Protein AF-A0A1F7X2J2-F1 (afdb_monomer)

Mean predicted aligned error: 4.94 Å

Structure (mmCIF, N/CA/C/O backbone):
data_AF-A0A1F7X2J2-F1
#
_entry.id   AF-A0A1F7X2J2-F1
#
loop_
_atom_site.group_PDB
_atom_site.id
_atom_site.type_symbol
_atom_site.label_atom_id
_atom_site.label_alt_id
_atom_site.label_comp_id
_atom_site.label_asym_id
_atom_site.label_entity_id
_atom_site.label_seq_id
_atom_site.pdbx_PDB_ins_code
_atom_site.Cartn_x
_atom_site.Cartn_y
_atom_site.Cartn_z
_atom_site.occupancy
_atom_site.B_iso_or_equiv
_atom_site.auth_seq_id
_atom_site.auth_comp_id
_atom_site.auth_asym_id
_atom_site.auth_atom_id
_atom_site.pdbx_PDB_model_num
ATOM 1 N N . MET A 1 1 ? 4.307 6.282 -36.181 1.00 41.00 1 MET A N 1
ATOM 2 C CA . MET A 1 1 ? 4.316 6.594 -34.733 1.00 41.00 1 MET A CA 1
ATOM 3 C C . MET A 1 1 ? 2.936 7.118 -34.362 1.00 41.00 1 MET A C 1
ATOM 5 O O . MET A 1 1 ? 2.545 8.161 -34.867 1.00 41.00 1 MET A O 1
ATOM 9 N N . LYS A 1 2 ? 2.136 6.345 -33.616 1.00 45.47 2 LYS A N 1
ATOM 10 C CA . LYS A 1 2 ? 0.790 6.767 -33.191 1.00 45.47 2 LYS A CA 1
ATOM 11 C C . LYS A 1 2 ? 0.942 7.735 -32.018 1.00 45.47 2 LYS A C 1
ATOM 13 O O . LYS A 1 2 ? 1.646 7.411 -31.069 1.00 45.47 2 LYS A O 1
ATOM 18 N N . GLY A 1 3 ? 0.321 8.910 -32.129 1.00 50.28 3 GLY A N 1
ATOM 19 C CA . GLY A 1 3 ? 0.406 9.980 -31.139 1.00 50.28 3 GLY A CA 1
ATOM 20 C C . GLY A 1 3 ? 0.061 9.495 -29.733 1.00 50.28 3 GLY A C 1
ATOM 21 O O . GLY A 1 3 ? -0.919 8.772 -29.536 1.00 50.28 3 GLY A O 1
ATOM 22 N N . GLU A 1 4 ? 0.886 9.892 -28.767 1.00 50.38 4 GLU A N 1
ATOM 23 C CA . GLU A 1 4 ? 0.631 9.680 -27.348 1.00 50.38 4 GLU A CA 1
ATOM 24 C C . GLU A 1 4 ? -0.706 10.336 -26.987 1.00 50.38 4 GLU A C 1
ATOM 26 O O . GLU A 1 4 ? -0.832 11.560 -26.905 1.00 50.38 4 GLU A O 1
ATOM 31 N N . LYS A 1 5 ? -1.744 9.521 -26.776 1.00 57.19 5 LYS A N 1
ATOM 32 C CA . LYS A 1 5 ? -2.973 10.001 -26.143 1.00 57.19 5 LYS A CA 1
ATOM 33 C C . LYS A 1 5 ? -2.584 10.494 -24.748 1.00 57.19 5 LYS A C 1
ATOM 35 O O . LYS A 1 5 ? -2.154 9.689 -23.923 1.00 57.19 5 LYS A O 1
ATOM 40 N N . LYS A 1 6 ? -2.723 11.800 -24.480 1.00 51.91 6 LYS A N 1
ATOM 41 C CA . LYS A 1 6 ? -2.504 12.375 -23.141 1.00 51.91 6 LYS A CA 1
ATOM 42 C C . LYS A 1 6 ? -3.336 11.587 -22.125 1.00 51.91 6 LYS A C 1
ATOM 44 O O . LYS A 1 6 ? -4.563 11.647 -22.139 1.00 51.91 6 LYS A O 1
ATOM 49 N N . ARG A 1 7 ? -2.659 10.816 -21.270 1.00 57.28 7 ARG A N 1
ATOM 50 C CA . ARG A 1 7 ? -3.280 10.009 -20.214 1.00 57.28 7 ARG A CA 1
ATOM 51 C C . ARG A 1 7 ? -4.030 10.958 -19.273 1.00 57.28 7 ARG A C 1
ATOM 53 O O . ARG A 1 7 ? -3.449 11.942 -18.814 1.00 57.28 7 ARG A O 1
ATOM 60 N N . ALA A 1 8 ? -5.315 10.699 -19.030 1.00 62.25 8 ALA A N 1
ATOM 61 C CA . ALA A 1 8 ? -6.138 11.542 -18.167 1.00 62.25 8 ALA A CA 1
ATOM 62 C C . ALA A 1 8 ? -5.485 11.700 -16.782 1.00 62.25 8 ALA A C 1
ATOM 64 O O . ALA A 1 8 ? -4.958 10.737 -16.218 1.00 62.25 8 ALA A O 1
ATOM 65 N N . LYS A 1 9 ? -5.500 12.923 -16.238 1.00 69.50 9 LYS A N 1
ATOM 66 C CA . LYS A 1 9 ? -4.953 13.204 -14.906 1.00 69.50 9 LYS A CA 1
ATOM 67 C C . LYS A 1 9 ? -5.781 12.426 -13.880 1.00 69.50 9 LYS A C 1
ATOM 69 O O . LYS A 1 9 ? -6.992 12.614 -13.803 1.00 69.50 9 LYS A O 1
ATOM 74 N N . ARG A 1 10 ? -5.136 11.540 -13.112 1.00 80.12 10 ARG A N 1
ATOM 75 C CA . ARG A 1 10 ? -5.794 10.759 -12.054 1.00 80.12 10 ARG A CA 1
ATOM 76 C C . ARG A 1 10 ? -6.500 11.707 -11.073 1.00 80.12 10 ARG A C 1
ATOM 78 O O . ARG A 1 10 ? -5.857 12.614 -10.541 1.00 80.12 10 ARG A O 1
ATOM 85 N N . LYS A 1 11 ? -7.796 11.476 -10.838 1.00 87.31 11 LYS A N 1
ATOM 86 C CA . LYS A 1 11 ? -8.593 12.152 -9.804 1.00 87.31 11 LYS A CA 1
ATOM 87 C C . LYS A 1 11 ? -8.156 11.662 -8.419 1.00 87.31 11 LYS A C 1
ATOM 89 O O . LYS A 1 11 ? -7.878 10.475 -8.263 1.00 87.31 11 LYS A O 1
ATOM 94 N N . MET A 1 12 ? -8.099 12.567 -7.443 1.00 90.62 12 MET A N 1
ATOM 95 C CA . MET A 1 12 ? -7.880 12.181 -6.047 1.00 90.62 12 MET A CA 1
ATOM 96 C C . MET A 1 12 ? -9.015 11.287 -5.547 1.00 90.62 12 MET A C 1
ATOM 98 O O . MET A 1 12 ? -10.168 11.454 -5.959 1.00 90.62 12 MET A O 1
ATOM 102 N N . MET A 1 13 ? -8.681 10.346 -4.673 1.00 93.44 13 MET A N 1
ATOM 103 C CA . MET A 1 13 ? -9.671 9.472 -4.052 1.00 93.44 13 MET A CA 1
ATOM 104 C C . MET A 1 13 ? -10.534 10.227 -3.045 1.00 93.44 13 MET A C 1
ATOM 106 O O . MET A 1 13 ? -10.123 11.248 -2.494 1.00 93.44 13 MET A O 1
ATOM 110 N N . SER A 1 14 ? -11.753 9.731 -2.839 1.00 97.25 14 SER A N 1
ATOM 111 C CA . SER A 1 14 ? -12.679 10.341 -1.893 1.00 97.25 14 SER A CA 1
ATOM 112 C C . SER A 1 14 ? -12.303 10.003 -0.451 1.00 97.25 14 SER A C 1
ATOM 114 O O . SER A 1 14 ? -11.646 8.999 -0.177 1.00 97.25 14 SER A O 1
ATOM 116 N N . ASP A 1 15 ? -12.787 10.804 0.494 1.00 97.62 15 ASP A N 1
ATOM 117 C CA . ASP A 1 15 ? -12.605 10.549 1.925 1.00 97.62 15 ASP A CA 1
ATOM 118 C C . ASP A 1 15 ? -13.177 9.195 2.351 1.00 97.62 15 ASP A C 1
ATOM 120 O O . ASP A 1 15 ? -12.595 8.518 3.196 1.00 97.62 15 ASP A O 1
ATOM 124 N N . SER A 1 16 ? -14.294 8.784 1.742 1.00 98.06 16 SER A N 1
ATOM 125 C CA . SER A 1 16 ? -14.905 7.477 1.984 1.00 98.06 16 SER A CA 1
ATOM 126 C C . SER A 1 16 ? -13.967 6.344 1.567 1.00 98.06 16 SER A C 1
ATOM 128 O O . SER A 1 16 ? -13.784 5.393 2.326 1.00 98.06 16 SER A O 1
ATOM 130 N N . ASP A 1 17 ? -13.332 6.463 0.398 1.00 98.00 17 ASP A N 1
ATOM 131 C CA . ASP A 1 17 ? -12.389 5.455 -0.098 1.00 98.00 17 ASP A CA 1
ATOM 132 C C . ASP A 1 17 ? -11.138 5.388 0.782 1.00 98.00 17 ASP A C 1
ATOM 134 O O . ASP A 1 17 ? -10.702 4.305 1.167 1.00 98.00 17 ASP A O 1
ATOM 138 N N . LEU A 1 18 ? -10.576 6.544 1.152 1.00 98.56 18 LEU A N 1
ATOM 139 C CA . LEU A 1 18 ? -9.395 6.612 2.019 1.00 98.56 18 LEU A CA 1
ATOM 140 C C . LEU A 1 18 ? -9.680 6.031 3.406 1.00 98.56 18 LEU A C 1
ATOM 142 O O . LEU A 1 18 ? -8.863 5.282 3.939 1.00 98.56 18 LEU A O 1
ATOM 146 N N . LYS A 1 19 ? -10.860 6.311 3.968 1.00 98.56 19 LYS A N 1
ATOM 147 C CA . LYS A 1 19 ? -11.305 5.732 5.239 1.00 98.56 19 LYS A CA 1
ATOM 148 C C . LYS A 1 19 ? -11.476 4.216 5.145 1.00 98.56 19 LYS A C 1
ATOM 150 O O . LYS A 1 19 ? -11.124 3.507 6.087 1.00 98.56 19 LYS A O 1
ATOM 155 N N . GLN A 1 20 ? -11.993 3.713 4.024 1.00 98.56 20 GLN A N 1
ATOM 156 C CA . GLN A 1 20 ? -12.131 2.277 3.796 1.00 98.56 20 GLN A CA 1
ATOM 157 C C . GLN A 1 20 ? -10.761 1.592 3.705 1.00 98.56 20 GLN A C 1
ATOM 159 O O . GLN A 1 20 ? -10.547 0.584 4.371 1.00 98.56 20 GLN A O 1
ATOM 164 N N . ILE A 1 21 ? -9.809 2.174 2.972 1.00 98.44 21 ILE A N 1
ATOM 165 C CA . ILE A 1 21 ? -8.437 1.651 2.873 1.00 98.44 21 ILE A CA 1
ATOM 166 C C . ILE A 1 21 ? -7.755 1.635 4.242 1.00 98.44 21 ILE A C 1
ATOM 168 O O . ILE A 1 21 ? -7.136 0.639 4.601 1.00 98.44 21 ILE A O 1
ATOM 172 N N . ALA A 1 22 ? -7.914 2.697 5.034 1.00 98.56 22 ALA A N 1
ATOM 173 C CA . ALA A 1 22 ? -7.386 2.759 6.393 1.00 98.56 22 ALA A CA 1
ATOM 174 C C . ALA A 1 22 ? -7.955 1.651 7.292 1.00 98.56 22 ALA A C 1
ATOM 176 O O . ALA A 1 22 ? -7.214 1.000 8.027 1.00 98.56 22 ALA A O 1
ATOM 177 N N . LYS A 1 23 ? -9.267 1.398 7.201 1.00 98.50 23 LYS A N 1
ATOM 178 C CA . LYS A 1 23 ? -9.929 0.307 7.927 1.00 98.50 23 LYS A CA 1
ATOM 179 C C . LYS A 1 23 ? -9.406 -1.052 7.470 1.00 98.50 23 LYS A C 1
ATOM 181 O O . LYS A 1 23 ? -9.177 -1.929 8.294 1.00 98.50 23 LYS A O 1
ATOM 186 N N . ASP A 1 24 ? -9.218 -1.233 6.169 1.00 98.62 24 ASP A N 1
ATOM 187 C CA . ASP A 1 24 ? -8.722 -2.487 5.607 1.00 98.62 24 ASP A CA 1
ATOM 188 C C . ASP A 1 24 ? -7.251 -2.742 5.969 1.00 98.62 24 ASP A C 1
ATOM 190 O O . ASP A 1 24 ? -6.886 -3.892 6.205 1.00 98.62 24 ASP A O 1
ATOM 194 N N . LEU A 1 25 ? -6.429 -1.695 6.094 1.00 98.38 25 LEU A N 1
ATOM 195 C CA . LEU A 1 25 ? -5.080 -1.790 6.659 1.00 98.38 25 LEU A CA 1
ATOM 196 C C . LEU A 1 25 ? -5.122 -2.212 8.128 1.00 98.38 25 LEU A C 1
ATOM 198 O O . LEU A 1 25 ? -4.473 -3.184 8.500 1.00 98.38 25 LEU A O 1
ATOM 202 N N . PHE A 1 26 ? -5.941 -1.533 8.934 1.00 97.81 26 PHE A N 1
ATOM 203 C CA . PHE A 1 26 ? -6.113 -1.838 10.355 1.00 97.81 26 PHE A CA 1
ATOM 204 C C . PHE A 1 26 ? -6.592 -3.277 10.596 1.00 97.81 26 PHE A C 1
ATOM 206 O O . PHE A 1 26 ? -6.078 -3.976 11.461 1.00 97.81 26 PHE A O 1
ATOM 213 N N . CYS A 1 27 ? -7.530 -3.766 9.782 1.00 97.50 27 CYS A N 1
ATOM 214 C CA . CYS A 1 27 ? -8.039 -5.136 9.862 1.00 97.50 27 CYS A CA 1
ATOM 215 C C . CYS A 1 27 ? -7.154 -6.182 9.152 1.00 97.50 27 CYS A C 1
ATOM 217 O O . CYS A 1 27 ? -7.625 -7.296 8.920 1.00 97.50 27 CYS A O 1
ATOM 219 N N . ASN A 1 28 ? -5.919 -5.841 8.764 1.00 97.12 28 ASN A N 1
ATOM 220 C CA . ASN A 1 28 ? -4.970 -6.727 8.079 1.00 97.12 28 ASN A CA 1
ATOM 221 C C . ASN A 1 28 ? -5.528 -7.391 6.796 1.00 97.12 28 ASN A C 1
ATOM 223 O O . ASN A 1 28 ? -5.282 -8.563 6.520 1.00 97.12 28 ASN A O 1
ATOM 227 N N . LYS A 1 29 ? -6.302 -6.645 5.996 1.00 98.38 29 LYS A N 1
ATOM 228 C CA . LYS A 1 29 ? -6.867 -7.107 4.711 1.00 98.38 29 LYS A CA 1
ATOM 229 C C . LYS A 1 29 ? -6.025 -6.725 3.495 1.00 98.38 29 LYS A C 1
ATOM 231 O O . LYS A 1 29 ? -6.229 -7.286 2.416 1.00 98.38 29 LYS A O 1
ATOM 236 N N . ILE A 1 30 ? -5.089 -5.793 3.658 1.00 98.25 30 ILE A N 1
ATOM 237 C CA . ILE A 1 30 ? -4.169 -5.361 2.603 1.00 98.25 30 ILE A CA 1
ATOM 238 C C . ILE A 1 30 ? -2.719 -5.646 2.988 1.00 98.25 30 ILE A C 1
ATOM 240 O O . ILE A 1 30 ? -2.331 -5.529 4.148 1.00 98.25 30 ILE A O 1
ATOM 244 N N . PHE A 1 31 ? -1.908 -5.966 1.987 1.00 97.69 31 PHE A N 1
ATOM 245 C CA . PHE A 1 31 ? -0.456 -5.952 2.073 1.00 97.69 31 PHE A CA 1
ATOM 246 C C . PHE A 1 31 ? 0.069 -4.654 1.454 1.00 97.69 31 PHE A C 1
ATOM 248 O O . PHE A 1 31 ? -0.425 -4.237 0.407 1.00 97.69 31 PHE A O 1
ATOM 255 N N . CYS A 1 32 ? 1.070 -4.017 2.065 1.00 97.25 32 CYS A N 1
ATOM 256 C CA . CYS A 1 32 ? 1.630 -2.764 1.563 1.00 97.25 32 CYS A CA 1
ATOM 257 C C . CYS A 1 32 ? 3.157 -2.720 1.643 1.00 97.25 32 CYS A C 1
ATOM 259 O O . CYS A 1 32 ? 3.786 -3.530 2.325 1.00 97.25 32 CYS A O 1
ATOM 261 N N . ASP A 1 33 ? 3.747 -1.737 0.965 1.00 95.75 33 ASP A N 1
ATOM 262 C CA . ASP A 1 33 ? 5.192 -1.509 0.949 1.00 95.75 33 ASP A CA 1
ATOM 263 C C . ASP A 1 33 ? 5.790 -1.281 2.351 1.00 95.75 33 ASP A C 1
ATOM 265 O O . ASP A 1 33 ? 6.941 -1.635 2.591 1.00 95.75 33 ASP A O 1
ATOM 269 N N . ARG A 1 34 ? 4.994 -0.789 3.311 1.00 95.56 34 ARG A N 1
ATOM 270 C CA . ARG A 1 34 ? 5.417 -0.583 4.708 1.00 95.56 34 ARG A CA 1
ATOM 271 C C . ARG A 1 34 ? 5.570 -1.882 5.509 1.00 95.56 34 ARG A C 1
ATOM 273 O O . ARG A 1 34 ? 6.146 -1.856 6.589 1.00 95.56 34 ARG A O 1
ATOM 280 N N . HIS A 1 35 ? 5.094 -3.019 4.994 1.00 94.94 35 HIS A N 1
ATOM 281 C CA . HIS A 1 35 ? 5.313 -4.341 5.602 1.00 94.94 35 HIS A CA 1
ATOM 282 C C . HIS A 1 35 ? 6.671 -4.963 5.229 1.00 94.94 35 HIS A C 1
ATOM 284 O O . HIS A 1 35 ? 6.996 -6.065 5.686 1.00 94.94 35 HIS A O 1
ATOM 290 N N . LEU A 1 36 ? 7.444 -4.299 4.366 1.00 92.31 36 LEU A N 1
ATOM 291 C CA . LEU A 1 36 ? 8.749 -4.758 3.908 1.00 92.31 36 LEU A CA 1
ATOM 292 C C . LEU A 1 36 ? 9.854 -4.133 4.761 1.00 92.31 36 LEU A C 1
ATOM 294 O O . LEU A 1 36 ? 9.906 -2.919 4.934 1.00 92.31 36 LEU A O 1
ATOM 298 N N . SER A 1 37 ? 10.775 -4.960 5.258 1.00 90.44 37 SER A N 1
ATOM 299 C CA . SER A 1 37 ? 11.940 -4.481 6.015 1.00 90.44 37 SER A CA 1
ATOM 300 C C . SER A 1 37 ? 12.961 -3.773 5.120 1.00 90.44 37 SER A C 1
ATOM 302 O O . SER A 1 37 ? 13.641 -2.853 5.562 1.00 90.44 37 SER A O 1
ATOM 304 N N . ASN A 1 38 ? 13.064 -4.195 3.857 1.00 90.38 38 ASN A N 1
ATOM 305 C CA . ASN A 1 38 ? 13.928 -3.591 2.853 1.00 90.38 38 ASN A CA 1
ATOM 306 C C . ASN A 1 38 ? 13.076 -3.094 1.672 1.00 90.38 38 ASN A C 1
ATOM 308 O O . ASN A 1 38 ? 12.428 -3.910 1.012 1.00 90.38 38 ASN A O 1
ATOM 312 N N . PRO A 1 39 ? 13.105 -1.790 1.338 1.00 86.56 39 PRO A N 1
ATOM 313 C CA . PRO A 1 39 ? 12.349 -1.244 0.210 1.00 86.56 39 PRO A CA 1
ATOM 314 C C . PRO A 1 39 ? 12.650 -1.917 -1.136 1.00 86.56 39 PRO A C 1
ATOM 316 O O . PRO A 1 39 ? 11.789 -1.954 -2.012 1.00 86.56 39 PRO A O 1
ATOM 319 N N . LYS A 1 40 ? 13.856 -2.478 -1.313 1.00 85.75 40 LYS A N 1
ATOM 320 C CA . LYS A 1 40 ? 14.240 -3.184 -2.547 1.00 85.75 40 LYS A CA 1
ATOM 321 C C . LYS A 1 40 ? 13.450 -4.475 -2.772 1.00 85.75 40 LYS A C 1
ATOM 323 O O . LYS A 1 40 ? 13.344 -4.915 -3.912 1.00 85.75 40 LYS A O 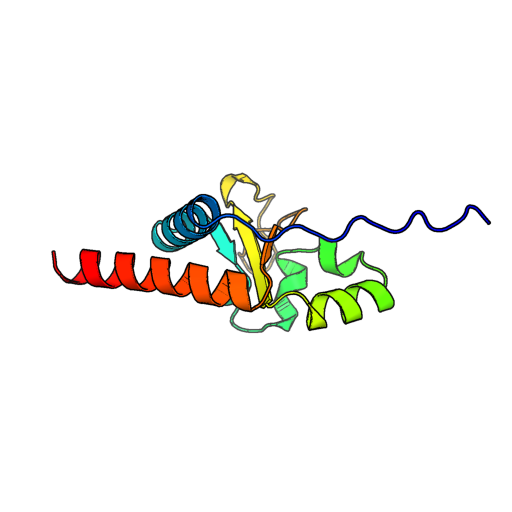1
ATOM 328 N N . ASP A 1 41 ? 12.855 -5.037 -1.723 1.00 91.12 41 ASP A N 1
ATOM 329 C CA . ASP A 1 41 ? 12.084 -6.280 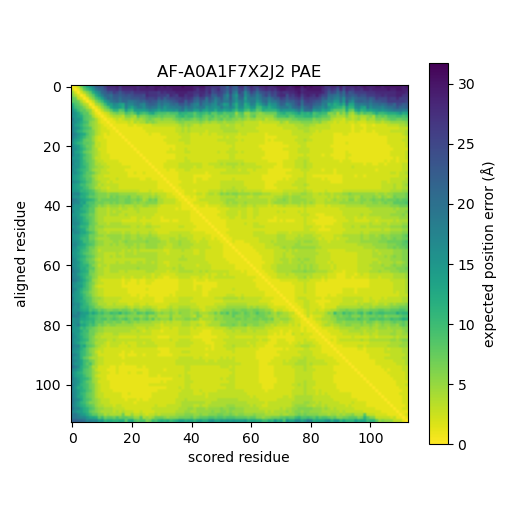-1.801 1.00 91.12 41 ASP A CA 1
ATOM 330 C C . ASP A 1 41 ? 10.687 -6.062 -2.401 1.00 91.12 41 ASP A C 1
ATOM 332 O O . ASP A 1 41 ? 9.948 -7.022 -2.631 1.00 91.12 41 ASP A O 1
ATOM 336 N N . ILE A 1 42 ? 10.309 -4.811 -2.692 1.00 93.19 42 ILE A N 1
ATOM 337 C CA . ILE A 1 42 ? 8.984 -4.488 -3.224 1.00 93.19 42 ILE A CA 1
ATOM 338 C C . ILE A 1 42 ? 8.694 -5.199 -4.543 1.00 93.19 42 ILE A C 1
ATOM 340 O O . ILE A 1 42 ? 7.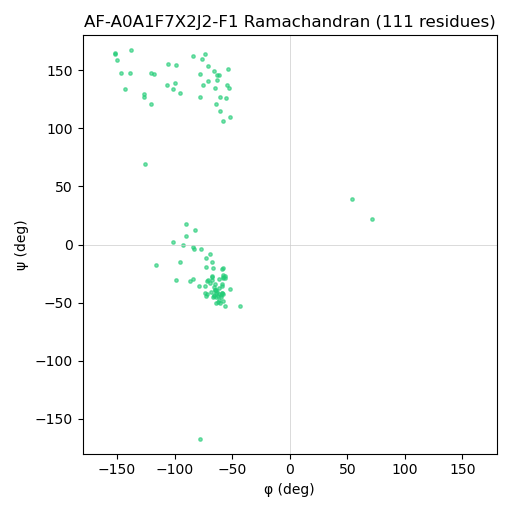567 -5.625 -4.761 1.00 93.19 42 ILE A O 1
ATOM 344 N N . THR A 1 43 ? 9.698 -5.415 -5.390 1.00 93.88 43 THR A N 1
ATOM 345 C CA . THR A 1 43 ? 9.539 -6.134 -6.663 1.00 93.88 43 THR A CA 1
ATOM 346 C C . THR A 1 43 ? 9.340 -7.637 -6.478 1.00 93.88 43 THR A C 1
ATOM 348 O O . THR A 1 43 ? 8.798 -8.279 -7.372 1.00 93.88 43 THR A O 1
ATOM 351 N N . LEU A 1 44 ? 9.710 -8.204 -5.323 1.00 93.19 44 LEU A N 1
ATOM 352 C CA . LEU A 1 44 ? 9.419 -9.602 -4.995 1.00 93.19 44 LEU A CA 1
ATOM 353 C C . LEU A 1 44 ? 7.935 -9.795 -4.666 1.00 93.19 44 LEU A C 1
ATOM 355 O O . LEU A 1 44 ? 7.360 -10.818 -5.023 1.00 93.19 44 LEU A O 1
ATOM 359 N N . SER A 1 45 ? 7.314 -8.807 -4.009 1.00 95.31 45 SER A N 1
ATOM 360 C CA . SER A 1 45 ? 5.874 -8.828 -3.702 1.00 95.31 45 SER A CA 1
ATOM 361 C C . SER A 1 45 ? 5.024 -8.267 -4.846 1.00 95.31 45 SER A C 1
ATOM 363 O O . SER A 1 45 ? 3.914 -8.726 -5.073 1.00 95.31 45 SER A O 1
ATOM 365 N N . PHE A 1 46 ? 5.548 -7.305 -5.606 1.00 96.19 46 PHE A N 1
ATOM 366 C CA . PHE A 1 46 ? 4.878 -6.636 -6.722 1.00 96.19 46 PHE A CA 1
ATOM 367 C C . PHE A 1 46 ? 5.734 -6.727 -8.000 1.00 96.19 46 PHE A C 1
ATOM 369 O O . PHE A 1 46 ? 6.254 -5.709 -8.473 1.00 96.19 46 PHE A O 1
ATOM 376 N N . PRO A 1 47 ? 5.889 -7.923 -8.603 1.00 94.69 47 PRO A N 1
ATOM 377 C CA . PRO A 1 47 ? 6.706 -8.122 -9.806 1.00 94.69 47 PRO A CA 1
ATOM 378 C C . PRO A 1 47 ? 6.282 -7.259 -10.999 1.00 94.69 47 PRO A C 1
ATOM 380 O O . PRO A 1 47 ? 7.097 -6.982 -11.874 1.00 94.69 47 PRO A O 1
ATOM 383 N N . VAL A 1 48 ? 5.045 -6.753 -11.024 1.00 93.56 48 VAL A N 1
ATOM 384 C CA . VAL A 1 48 ? 4.592 -5.789 -12.042 1.00 93.56 48 VAL A CA 1
ATOM 385 C C . VAL A 1 48 ? 5.447 -4.527 -12.122 1.00 93.56 48 VAL A C 1
ATOM 387 O O . VAL A 1 48 ? 5.573 -3.956 -13.202 1.00 93.56 48 VAL A O 1
ATOM 390 N N . LEU A 1 49 ? 6.073 -4.111 -11.016 1.00 94.25 49 LEU A N 1
ATOM 391 C CA . LEU A 1 49 ? 6.956 -2.944 -10.990 1.00 94.25 49 LEU A CA 1
ATOM 392 C C . LEU A 1 49 ? 8.270 -3.207 -11.739 1.00 94.25 49 LEU A C 1
ATOM 394 O O . LEU A 1 49 ? 8.822 -2.291 -12.344 1.00 94.25 49 LEU A O 1
ATOM 398 N N . LEU A 1 50 ? 8.742 -4.459 -11.760 1.00 92.94 50 LEU A N 1
ATOM 399 C CA . LEU A 1 50 ? 9.934 -4.860 -12.514 1.00 92.94 50 LEU A CA 1
ATOM 400 C C . LEU A 1 50 ? 9.710 -4.771 -14.031 1.00 92.94 50 LEU A C 1
ATOM 402 O O . LEU A 1 50 ? 10.656 -4.566 -14.786 1.00 92.94 50 LEU A O 1
ATOM 406 N N . LEU A 1 51 ? 8.459 -4.916 -14.474 1.00 93.00 51 LEU A N 1
ATOM 407 C CA . LEU A 1 51 ? 8.077 -4.893 -15.886 1.00 93.00 51 LEU A CA 1
ATOM 408 C C . LEU A 1 51 ? 7.861 -3.471 -16.434 1.00 93.00 51 LEU A C 1
ATOM 410 O O . LEU A 1 51 ? 7.561 -3.310 -17.616 1.00 93.00 51 LEU A O 1
ATOM 414 N N . MET A 1 52 ? 7.986 -2.434 -15.599 1.00 92.62 52 MET A N 1
ATOM 415 C CA . MET A 1 52 ? 7.816 -1.043 -16.020 1.00 92.62 52 MET A CA 1
ATOM 416 C C . MET A 1 52 ? 9.049 -0.507 -16.760 1.00 92.62 52 MET A C 1
ATOM 418 O O . MET A 1 52 ? 10.190 -0.815 -16.418 1.00 92.62 52 MET A O 1
ATOM 422 N N . GLU A 1 53 ? 8.837 0.382 -17.738 1.00 94.75 53 GLU A N 1
ATOM 423 C CA . GLU A 1 53 ? 9.944 1.145 -18.317 1.00 94.75 53 GLU A CA 1
ATOM 424 C C . GLU A 1 53 ? 10.594 2.043 -17.254 1.00 94.75 53 GLU A C 1
ATOM 426 O O . GLU A 1 53 ? 9.910 2.690 -16.458 1.00 94.75 53 GLU A O 1
ATOM 431 N N . LYS A 1 54 ? 11.928 2.166 -17.293 1.00 92.31 54 LYS A N 1
ATOM 432 C CA . LYS A 1 54 ? 12.704 2.955 -16.315 1.00 92.31 54 LYS A CA 1
ATOM 433 C C . LYS A 1 54 ? 12.193 4.392 -16.151 1.00 92.31 54 LYS A C 1
ATOM 435 O O . LYS A 1 54 ? 12.173 4.911 -15.039 1.00 92.31 54 LYS A O 1
ATOM 440 N N . LYS A 1 55 ? 11.763 5.032 -17.247 1.00 94.25 55 LYS A N 1
ATOM 441 C CA . LYS A 1 55 ? 11.221 6.403 -17.231 1.00 94.25 55 LYS A CA 1
ATOM 442 C C . LYS A 1 55 ? 9.910 6.500 -16.440 1.00 94.25 55 LYS A C 1
ATOM 444 O O . LYS A 1 55 ? 9.698 7.472 -15.717 1.00 94.25 55 LYS A O 1
ATOM 449 N N . ASP A 1 56 ? 9.048 5.493 -16.562 1.00 91.56 56 ASP A N 1
ATOM 450 C CA . ASP A 1 56 ? 7.738 5.460 -15.918 1.00 91.56 56 ASP A CA 1
ATOM 451 C C . ASP A 1 56 ? 7.869 5.066 -14.450 1.00 91.56 56 ASP A C 1
ATOM 453 O O . ASP A 1 56 ? 7.175 5.633 -13.608 1.00 91.56 56 ASP A O 1
ATOM 457 N N . LEU A 1 57 ? 8.810 4.171 -14.132 1.00 90.88 57 LEU A N 1
ATOM 458 C CA . LEU A 1 57 ? 9.170 3.840 -12.756 1.00 90.88 57 LEU A CA 1
ATOM 459 C C . LEU A 1 57 ? 9.698 5.076 -12.012 1.00 90.88 57 LEU A C 1
ATOM 461 O O . LEU A 1 57 ? 9.151 5.444 -10.978 1.00 90.88 57 LEU A O 1
ATOM 465 N N . ALA A 1 58 ? 10.663 5.799 -12.592 1.00 91.44 58 ALA A N 1
ATOM 466 C CA . ALA A 1 58 ? 11.206 7.022 -11.992 1.00 91.44 58 ALA A CA 1
ATOM 467 C C . ALA A 1 58 ? 10.147 8.127 -11.813 1.00 91.44 58 ALA A C 1
ATOM 469 O O . ALA A 1 58 ? 10.244 8.966 -10.916 1.00 91.44 58 ALA A O 1
ATOM 470 N N . LYS A 1 59 ? 9.124 8.162 -12.676 1.00 91.69 59 LYS A N 1
ATOM 471 C CA . LYS A 1 59 ? 7.973 9.055 -12.507 1.00 91.69 59 LYS A CA 1
ATOM 472 C C . LYS A 1 59 ? 7.063 8.586 -11.372 1.00 91.69 59 LYS A C 1
ATOM 474 O O . LYS A 1 59 ? 6.622 9.407 -10.571 1.00 91.69 59 LYS A O 1
ATOM 479 N N . MET A 1 60 ? 6.786 7.286 -11.303 1.00 91.12 60 MET A N 1
ATOM 480 C CA . MET A 1 60 ? 5.972 6.685 -10.251 1.00 91.12 60 MET A CA 1
ATOM 481 C C . MET A 1 60 ? 6.581 6.928 -8.869 1.00 91.12 60 MET A C 1
ATOM 483 O O . MET A 1 60 ? 5.863 7.380 -7.986 1.00 91.12 60 MET A O 1
ATOM 487 N N . GLU A 1 61 ? 7.890 6.735 -8.708 1.00 90.75 61 GLU A N 1
ATOM 488 C CA . GLU A 1 61 ? 8.620 6.975 -7.452 1.00 90.75 61 GLU A CA 1
ATOM 489 C C . GLU A 1 61 ? 8.498 8.421 -6.943 1.00 90.75 61 GLU A C 1
ATOM 491 O O . GLU A 1 61 ? 8.555 8.661 -5.741 1.00 90.75 61 GLU A O 1
ATOM 496 N N . LYS A 1 62 ? 8.295 9.394 -7.841 1.00 91.62 62 LYS A N 1
ATOM 497 C CA . LYS A 1 62 ? 8.103 10.808 -7.475 1.00 91.62 62 LYS A CA 1
ATOM 498 C C . LYS A 1 62 ? 6.663 11.152 -7.102 1.00 91.62 62 LYS A C 1
ATOM 500 O O . LYS A 1 62 ? 6.437 12.096 -6.352 1.00 91.62 62 LYS A O 1
ATOM 505 N N . GLU A 1 63 ? 5.683 10.454 -7.674 1.00 91.31 63 GLU A N 1
ATOM 506 C CA . GLU A 1 63 ? 4.262 10.778 -7.497 1.00 91.31 63 GLU A CA 1
ATOM 507 C C . GLU A 1 63 ? 3.568 9.910 -6.441 1.00 91.31 63 GLU A C 1
ATOM 509 O O . GLU A 1 63 ? 2.597 10.355 -5.825 1.00 91.31 63 GLU A O 1
ATOM 514 N N . ILE A 1 64 ? 4.016 8.668 -6.267 1.00 94.81 64 ILE A N 1
ATOM 515 C CA . ILE A 1 64 ? 3.377 7.657 -5.428 1.00 94.81 64 ILE A CA 1
ATOM 516 C C . ILE A 1 64 ? 4.110 7.546 -4.098 1.00 94.81 64 ILE A C 1
ATOM 518 O O . ILE A 1 64 ? 5.330 7.468 -4.046 1.00 94.81 64 ILE A O 1
ATOM 522 N N . ASN A 1 65 ? 3.342 7.516 -3.014 1.00 95.88 65 ASN A N 1
ATOM 523 C CA . ASN A 1 65 ? 3.864 7.447 -1.655 1.00 95.88 65 ASN A CA 1
ATOM 524 C C . ASN A 1 65 ? 3.481 6.150 -0.924 1.00 95.88 65 ASN A C 1
ATOM 526 O O . ASN A 1 65 ? 4.122 5.809 0.067 1.00 95.88 65 ASN A O 1
ATOM 530 N N . PHE A 1 66 ? 2.466 5.432 -1.409 1.00 97.50 66 PHE A N 1
ATOM 531 C CA . PHE A 1 66 ? 1.992 4.180 -0.820 1.00 97.50 66 PHE A CA 1
ATOM 532 C C . PHE A 1 66 ? 1.577 3.208 -1.920 1.00 97.50 66 PHE A C 1
ATOM 534 O O . PHE A 1 66 ? 0.873 3.603 -2.856 1.00 97.50 66 PHE A O 1
ATOM 541 N N . ILE A 1 67 ? 2.007 1.956 -1.808 1.00 97.69 67 ILE A N 1
ATOM 542 C CA . ILE A 1 67 ? 1.744 0.862 -2.742 1.00 97.69 67 ILE A CA 1
ATOM 543 C C . ILE A 1 67 ? 1.161 -0.294 -1.939 1.00 97.69 67 ILE A C 1
ATOM 545 O O . ILE A 1 67 ? 1.733 -0.723 -0.938 1.00 97.69 67 ILE A O 1
ATOM 549 N N . TYR A 1 68 ? 0.015 -0.803 -2.373 1.00 98.19 68 TYR A N 1
ATOM 550 C CA . TYR A 1 68 ? -0.676 -1.870 -1.662 1.00 98.19 68 TYR A CA 1
ATOM 551 C C . TYR A 1 68 ? -1.507 -2.743 -2.597 1.00 98.19 68 TYR A C 1
ATOM 553 O O . TYR A 1 68 ? -1.821 -2.351 -3.721 1.00 98.19 68 TYR A O 1
ATOM 561 N N . GLU A 1 69 ? -1.902 -3.914 -2.114 1.00 98.44 69 GLU A N 1
ATOM 562 C CA . GLU A 1 69 ? -2.941 -4.741 -2.724 1.00 98.44 69 GLU A CA 1
ATOM 563 C C . GLU A 1 69 ? -3.659 -5.564 -1.646 1.00 98.44 69 GLU A C 1
ATOM 565 O O . GLU A 1 69 ? -3.146 -5.757 -0.543 1.00 98.44 69 GLU A O 1
ATOM 570 N N . TYR A 1 70 ? -4.875 -6.013 -1.942 1.00 98.12 70 TYR A N 1
ATOM 571 C CA . TYR A 1 70 ? -5.649 -6.858 -1.035 1.00 98.12 70 TYR A CA 1
ATOM 572 C C . TYR A 1 70 ? -5.121 -8.295 -1.014 1.00 98.12 70 TYR A C 1
ATOM 574 O O . TYR A 1 70 ? -4.847 -8.868 -2.067 1.00 98.12 70 TYR A O 1
ATOM 582 N N . TYR A 1 71 ? -5.023 -8.906 0.175 1.00 97.31 71 TYR A N 1
ATOM 583 C CA . TYR A 1 71 ? -4.517 -10.281 0.326 1.00 97.31 71 TYR A CA 1
ATOM 584 C C . TYR A 1 71 ? -5.320 -11.313 -0.479 1.00 97.31 71 TYR A C 1
ATOM 586 O O . TYR A 1 71 ? -4.756 -12.305 -0.926 1.00 97.31 71 TYR A O 1
ATOM 594 N N . ASP A 1 72 ? -6.611 -11.070 -0.724 1.00 97.00 72 ASP A N 1
ATOM 595 C CA . ASP A 1 72 ? -7.462 -11.937 -1.550 1.00 97.00 72 ASP A CA 1
ATOM 596 C C . ASP A 1 72 ? -7.092 -11.922 -3.048 1.00 97.00 72 ASP A C 1
ATOM 598 O O . ASP A 1 72 ? -7.632 -12.707 -3.826 1.00 97.00 72 ASP A O 1
ATOM 602 N N . LYS A 1 73 ? -6.188 -11.026 -3.464 1.00 97.62 73 LYS A N 1
ATOM 603 C CA . LYS A 1 73 ? -5.604 -10.968 -4.812 1.00 97.62 73 LYS A CA 1
ATOM 604 C C . LYS A 1 73 ? -4.203 -11.567 -4.880 1.00 97.62 73 LYS A C 1
ATOM 606 O O . LYS A 1 73 ? -3.586 -11.516 -5.945 1.00 97.62 73 LYS A O 1
ATOM 611 N N . ALA A 1 74 ? -3.684 -12.096 -3.772 1.00 96.88 74 ALA A N 1
ATOM 612 C CA . ALA A 1 74 ? -2.368 -12.711 -3.755 1.00 96.88 74 ALA A CA 1
ATOM 613 C C . ALA A 1 74 ? -2.349 -13.969 -4.636 1.00 96.88 74 ALA A C 1
ATOM 615 O O . ALA A 1 74 ? -3.247 -14.809 -4.582 1.00 96.88 74 ALA A O 1
ATOM 616 N N . GLY A 1 75 ? -1.299 -14.096 -5.441 1.00 93.25 75 GLY A N 1
ATOM 617 C CA . GLY A 1 75 ? -0.915 -15.356 -6.059 1.00 93.25 75 GLY A CA 1
ATOM 618 C C . GLY A 1 75 ? -0.186 -16.271 -5.066 1.00 93.25 75 GLY A C 1
ATOM 619 O O . GLY A 1 75 ? -0.163 -16.007 -3.861 1.00 93.25 75 GLY A O 1
ATOM 620 N N . PRO A 1 76 ? 0.450 -17.345 -5.564 1.00 91.69 76 PRO A N 1
ATOM 621 C CA . PRO A 1 76 ? 1.326 -18.184 -4.754 1.00 91.69 76 PRO A CA 1
ATOM 622 C C . PRO A 1 76 ? 2.422 -17.375 -4.046 1.00 91.69 76 PRO A C 1
ATOM 624 O O . PRO A 1 76 ? 2.864 -16.335 -4.535 1.00 91.69 76 PRO A O 1
ATOM 627 N N . MET A 1 77 ? 2.867 -17.867 -2.891 1.00 90.25 77 MET A N 1
ATOM 628 C CA . MET A 1 77 ? 3.879 -17.203 -2.065 1.00 90.25 77 MET A CA 1
ATOM 629 C C . MET A 1 77 ? 5.228 -17.085 -2.788 1.00 90.25 77 MET A C 1
ATOM 631 O O . MET A 1 77 ? 5.639 -17.989 -3.517 1.00 90.25 77 MET A O 1
ATOM 635 N N . ALA A 1 78 ? 5.945 -15.989 -2.534 1.00 87.50 78 ALA A N 1
ATOM 636 C CA . ALA A 1 78 ? 7.328 -15.808 -2.956 1.00 87.50 78 ALA A CA 1
ATOM 637 C C . ALA A 1 78 ? 8.295 -16.658 -2.121 1.00 87.50 78 ALA A C 1
ATOM 639 O O . ALA A 1 78 ? 7.984 -17.095 -1.012 1.00 87.50 78 ALA A O 1
ATOM 640 N N . VAL A 1 79 ? 9.520 -16.828 -2.629 1.00 86.31 79 VAL A N 1
ATOM 641 C CA . VAL A 1 79 ? 10.598 -17.589 -1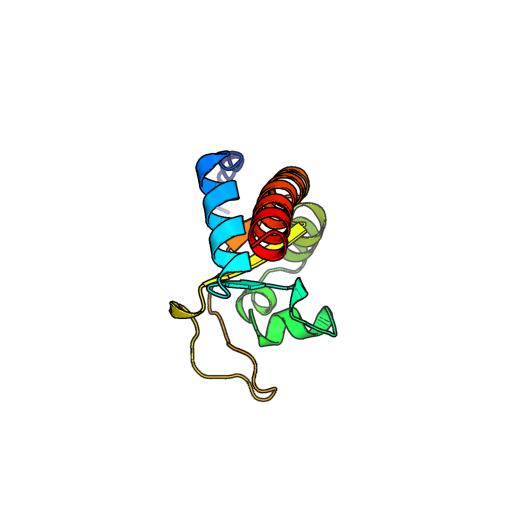.965 1.00 86.31 79 VAL A CA 1
ATOM 642 C C . VAL A 1 79 ? 10.977 -17.047 -0.581 1.00 86.31 79 VAL A C 1
ATOM 644 O O . VAL A 1 79 ? 11.522 -17.777 0.237 1.00 86.31 79 VAL A O 1
ATOM 647 N N . ASN A 1 80 ? 10.670 -15.778 -0.300 1.00 86.62 80 ASN A N 1
ATOM 648 C CA . ASN A 1 80 ? 10.883 -15.131 0.997 1.00 86.62 80 ASN A CA 1
ATOM 649 C C . ASN A 1 80 ? 9.677 -15.263 1.953 1.00 86.62 80 ASN A C 1
ATOM 651 O O . ASN A 1 80 ? 9.651 -14.611 2.996 1.00 86.62 80 ASN A O 1
ATOM 655 N N . GLY A 1 81 ? 8.656 -16.047 1.593 1.00 89.62 81 GLY A N 1
ATOM 656 C CA . GLY A 1 81 ? 7.457 -16.238 2.407 1.00 89.62 81 GLY A CA 1
ATOM 657 C C . GLY A 1 81 ? 6.531 -15.019 2.460 1.00 89.62 81 GLY A C 1
ATOM 658 O O . GLY A 1 81 ? 5.744 -14.898 3.397 1.00 89.62 81 GLY A O 1
ATOM 659 N N . LYS A 1 82 ? 6.607 -14.105 1.487 1.00 91.88 82 LYS A N 1
ATOM 660 C CA . LYS A 1 82 ? 5.679 -12.971 1.336 1.00 91.88 82 LYS A CA 1
ATOM 661 C C . LYS A 1 82 ? 4.699 -13.213 0.173 1.00 91.88 82 LYS 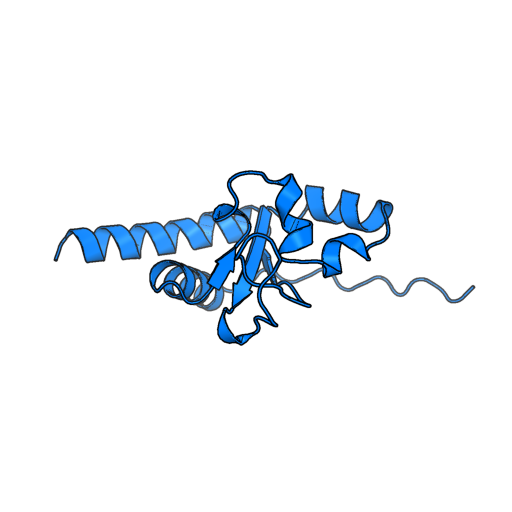A C 1
ATOM 663 O O . LYS A 1 82 ? 5.016 -13.990 -0.729 1.00 91.88 82 LYS A O 1
ATOM 668 N N . PRO A 1 83 ? 3.510 -12.584 0.177 1.00 95.62 83 PRO A N 1
ATOM 669 C CA . PRO A 1 83 ? 2.558 -12.696 -0.930 1.00 95.62 83 PRO A CA 1
ATOM 670 C C . PRO A 1 83 ? 3.093 -12.062 -2.224 1.00 95.62 83 PRO A C 1
ATOM 672 O O . PRO A 1 83 ? 3.827 -11.076 -2.179 1.00 95.62 83 PRO A O 1
ATOM 675 N N . ILE A 1 84 ? 2.681 -12.611 -3.372 1.00 96.19 84 ILE A N 1
ATOM 676 C CA . ILE A 1 84 ? 2.950 -12.058 -4.709 1.00 96.19 84 ILE A CA 1
ATOM 677 C C . ILE A 1 84 ? 1.672 -11.448 -5.280 1.00 96.19 84 ILE A C 1
ATOM 679 O O . ILE A 1 84 ? 0.618 -12.077 -5.243 1.00 96.19 84 ILE A O 1
ATOM 683 N N . PHE A 1 85 ? 1.775 -10.274 -5.899 1.00 97.62 85 PHE A N 1
ATOM 684 C CA . PHE A 1 85 ? 0.676 -9.592 -6.573 1.00 97.62 85 PHE A CA 1
ATOM 685 C C . PHE A 1 85 ? 1.040 -9.230 -8.017 1.00 97.62 85 PHE A C 1
ATOM 687 O O . PHE A 1 85 ? 2.051 -8.581 -8.292 1.00 97.62 85 PHE A O 1
ATOM 694 N N . PHE A 1 86 ? 0.165 -9.598 -8.956 1.00 95.25 86 PHE A N 1
ATOM 695 C CA . PHE A 1 86 ? 0.263 -9.209 -10.372 1.00 95.25 86 PHE A CA 1
ATOM 696 C C . PHE A 1 86 ? -0.481 -7.898 -10.684 1.00 95.25 86 PHE A C 1
ATOM 698 O O . PHE A 1 86 ? -0.772 -7.584 -11.837 1.00 95.25 86 PHE A O 1
ATOM 705 N N . SER A 1 87 ? -0.782 -7.120 -9.648 1.00 95.38 87 SER A N 1
ATOM 706 C CA . SER A 1 87 ? -1.296 -5.757 -9.709 1.00 95.38 87 SER A CA 1
ATOM 707 C C . SER A 1 87 ? -0.859 -5.001 -8.459 1.00 95.38 87 SER A C 1
ATOM 709 O O . SER A 1 87 ? -0.409 -5.594 -7.480 1.00 95.38 87 SER A O 1
ATOM 711 N N . CYS A 1 88 ? -0.979 -3.679 -8.495 1.00 95.88 88 CYS A N 1
ATOM 712 C CA . CYS A 1 88 ? -0.865 -2.866 -7.298 1.00 95.88 88 CYS A CA 1
ATOM 713 C C . CYS A 1 88 ? -1.791 -1.657 -7.386 1.00 95.88 88 CYS A C 1
ATOM 715 O O . CYS A 1 88 ? -1.989 -1.065 -8.454 1.00 95.88 88 CYS A O 1
ATOM 717 N N . ARG A 1 89 ? -2.294 -1.241 -6.232 1.00 96.88 89 ARG A N 1
ATOM 718 C CA . ARG A 1 89 ? -2.969 0.034 -6.015 1.00 96.88 89 ARG A CA 1
ATOM 719 C C . ARG A 1 89 ? -1.986 1.024 -5.408 1.00 96.88 89 ARG A C 1
ATOM 721 O O . ARG A 1 89 ? -1.007 0.640 -4.772 1.00 96.88 89 ARG A O 1
ATOM 728 N N . THR A 1 90 ? -2.234 2.312 -5.626 1.00 96.50 90 THR A N 1
ATOM 729 C CA . THR A 1 90 ? -1.292 3.366 -5.234 1.00 96.50 90 THR A CA 1
ATOM 730 C C . THR A 1 90 ? -1.989 4.580 -4.640 1.00 96.50 90 THR A C 1
ATOM 732 O O . THR A 1 90 ? -3.077 4.947 -5.088 1.00 96.50 90 THR A O 1
ATOM 735 N N . LEU A 1 91 ? -1.343 5.254 -3.690 1.00 97.12 91 LEU A N 1
ATOM 736 C CA . LEU A 1 91 ? -1.749 6.565 -3.170 1.00 97.12 91 LEU A CA 1
ATOM 737 C C . LEU A 1 91 ? -0.648 7.595 -3.397 1.00 97.12 91 LEU A C 1
ATOM 739 O O . LEU A 1 91 ? 0.541 7.270 -3.346 1.00 97.12 91 LEU A O 1
ATOM 743 N N . ARG A 1 92 ? -1.043 8.847 -3.621 1.00 95.75 92 ARG A N 1
ATOM 744 C CA . ARG A 1 92 ? -0.133 9.998 -3.570 1.00 95.75 92 ARG A CA 1
ATOM 745 C C . ARG A 1 92 ? 0.035 10.483 -2.133 1.00 95.75 92 ARG A C 1
ATOM 747 O O . ARG A 1 92 ? -0.826 10.232 -1.301 1.00 95.75 92 ARG A O 1
ATOM 754 N N . ALA A 1 93 ? 1.085 11.259 -1.867 1.00 95.19 93 ALA A N 1
ATOM 755 C CA . ALA A 1 93 ? 1.380 11.796 -0.533 1.00 95.19 93 ALA A CA 1
ATOM 756 C C . ALA A 1 93 ? 0.160 12.361 0.242 1.00 95.19 93 ALA A C 1
ATOM 758 O O . ALA A 1 93 ? -0.085 11.866 1.340 1.00 95.19 93 ALA A O 1
ATOM 759 N N . PRO A 1 94 ? -0.668 13.281 -0.306 1.00 95.81 94 PRO A N 1
ATOM 760 C CA . PRO A 1 94 ? -1.810 13.819 0.446 1.00 95.81 94 PRO A CA 1
ATOM 761 C C . PRO A 1 94 ? -2.916 12.784 0.711 1.00 95.81 94 PRO A C 1
ATOM 763 O O . PRO A 1 94 ? -3.656 12.889 1.683 1.00 95.81 94 PRO A O 1
ATOM 766 N N . GLU A 1 95 ? -3.051 11.778 -0.157 1.00 97.75 95 GLU A N 1
ATOM 767 C CA . GLU A 1 95 ? -3.994 10.673 0.043 1.00 97.75 95 GLU A CA 1
ATOM 768 C C . GLU A 1 95 ? -3.483 9.727 1.135 1.00 97.75 95 GLU A C 1
ATOM 770 O O . GLU A 1 95 ? -4.259 9.295 1.983 1.00 97.75 95 GLU A O 1
ATOM 775 N N . THR A 1 96 ? -2.179 9.433 1.132 1.00 98.06 96 THR A N 1
ATOM 776 C CA . THR A 1 96 ? -1.529 8.599 2.146 1.00 98.06 96 THR A CA 1
ATOM 777 C C . THR A 1 96 ? -1.643 9.221 3.531 1.00 98.06 96 THR A C 1
ATOM 779 O O . THR A 1 96 ? -2.048 8.531 4.459 1.00 98.06 96 THR A O 1
ATOM 782 N N . GLU A 1 97 ? -1.333 10.512 3.666 1.00 98.06 97 GLU A N 1
ATOM 783 C CA . GLU A 1 97 ? -1.426 11.248 4.933 1.00 98.06 97 GLU A CA 1
ATOM 784 C C . GLU A 1 97 ? -2.841 11.156 5.513 1.00 98.06 97 GLU A C 1
ATOM 786 O O . GLU A 1 97 ? -3.043 10.645 6.613 1.00 98.06 97 GLU A O 1
ATOM 791 N N . LYS A 1 98 ? -3.846 11.507 4.706 1.00 98.31 98 LYS A N 1
ATOM 792 C CA . LYS A 1 98 ? -5.247 11.465 5.128 1.00 98.31 98 LYS A CA 1
ATOM 793 C C . LYS A 1 98 ? -5.749 10.048 5.434 1.00 98.31 98 LYS A C 1
ATOM 795 O O . LYS A 1 98 ? -6.585 9.863 6.316 1.00 98.31 98 LYS A O 1
ATOM 800 N N . MET A 1 99 ? -5.266 9.035 4.713 1.00 98.38 99 MET A N 1
ATOM 801 C CA . MET A 1 99 ? -5.557 7.629 5.015 1.00 98.38 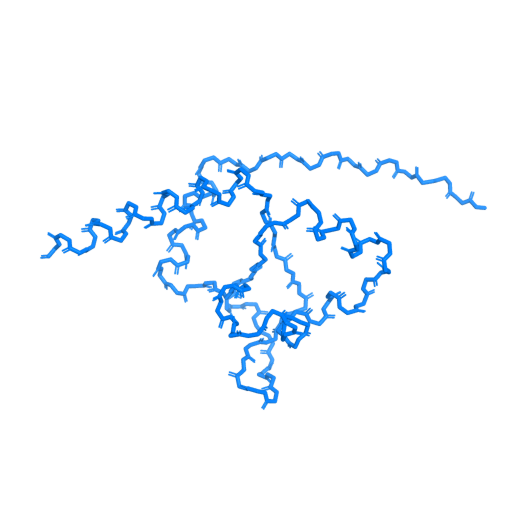99 MET A CA 1
ATOM 802 C C . MET A 1 99 ? -4.972 7.231 6.379 1.00 98.38 99 MET A C 1
ATOM 804 O O . MET A 1 99 ? -5.689 6.652 7.196 1.00 98.38 99 MET A O 1
ATOM 808 N N . PHE A 1 100 ? -3.722 7.604 6.675 1.00 98.44 100 PHE A N 1
ATOM 809 C CA . PHE A 1 100 ? -3.107 7.320 7.973 1.00 98.44 100 PHE A CA 1
ATOM 810 C C . PHE A 1 100 ? -3.762 8.087 9.129 1.00 98.44 100 PHE A C 1
ATOM 812 O O . PHE A 1 100 ? -3.883 7.529 10.217 1.00 98.44 100 PHE A O 1
ATOM 819 N N . ASP A 1 101 ? -4.297 9.289 8.903 1.00 98.44 101 ASP A N 1
ATOM 820 C CA . ASP A 1 101 ? -5.118 9.978 9.908 1.00 98.44 101 ASP A CA 1
ATOM 821 C C . ASP A 1 101 ? -6.349 9.154 10.310 1.00 98.44 101 ASP A C 1
ATOM 823 O O . ASP A 1 101 ? -6.703 9.079 11.490 1.00 98.44 101 ASP A O 1
ATOM 827 N N . PHE A 1 102 ? -7.023 8.520 9.344 1.00 98.50 102 PHE A N 1
ATOM 828 C CA . PHE A 1 102 ? -8.133 7.613 9.641 1.00 98.50 102 PHE A CA 1
ATOM 829 C C . PHE A 1 102 ? -7.660 6.340 10.346 1.00 98.50 102 PHE A C 1
ATOM 831 O O . PHE A 1 102 ? -8.312 5.910 11.296 1.00 98.50 102 PHE A O 1
ATOM 838 N N . TYR A 1 103 ? -6.533 5.766 9.919 1.00 98.12 103 TYR A N 1
ATOM 839 C CA . TYR A 1 103 ? -5.939 4.582 10.545 1.00 98.12 103 TYR A CA 1
ATOM 840 C C . TYR A 1 103 ? -5.627 4.839 12.025 1.00 98.12 103 TYR A C 1
ATOM 842 O O . TYR A 1 103 ? -6.062 4.080 12.889 1.00 98.12 103 TYR A O 1
ATOM 850 N N . ASN A 1 104 ? -4.972 5.961 12.329 1.00 98.06 104 ASN A N 1
ATOM 851 C CA . ASN A 1 104 ? -4.613 6.350 13.692 1.00 98.06 104 ASN A CA 1
ATOM 852 C C . ASN A 1 104 ? -5.854 6.531 14.577 1.00 98.06 104 ASN A C 1
ATOM 854 O O . ASN A 1 104 ? -5.846 6.126 15.735 1.00 98.06 104 ASN A O 1
ATOM 858 N N . LYS A 1 105 ? -6.951 7.076 14.032 1.00 97.81 105 LYS A N 1
ATOM 859 C CA . LYS A 1 105 ? -8.234 7.174 14.750 1.00 97.81 105 LYS A CA 1
ATOM 860 C C . LYS A 1 105 ? -8.836 5.804 15.061 1.00 97.81 105 LYS A C 1
ATOM 862 O O . LYS A 1 105 ? -9.402 5.633 16.135 1.00 97.81 105 LYS A O 1
ATOM 867 N N . PHE A 1 106 ? -8.734 4.838 14.145 1.00 97.19 106 PHE A N 1
ATOM 868 C CA . PHE A 1 106 ? -9.176 3.465 14.412 1.00 97.19 106 PHE A CA 1
ATOM 869 C C . PHE A 1 106 ? -8.334 2.804 15.498 1.00 97.19 106 PHE A C 1
ATOM 871 O O . PHE A 1 106 ? -8.899 2.199 16.403 1.00 97.19 106 PHE A O 1
ATOM 878 N N . GLN A 1 107 ? -7.013 2.978 15.440 1.00 95.88 107 GLN A N 1
ATOM 879 C CA . GLN A 1 107 ? -6.103 2.445 16.445 1.00 95.88 107 GLN A CA 1
ATOM 880 C C . GLN A 1 107 ? -6.378 3.045 17.831 1.00 95.88 107 GLN A C 1
ATOM 882 O O . GLN A 1 107 ? -6.609 2.299 18.771 1.00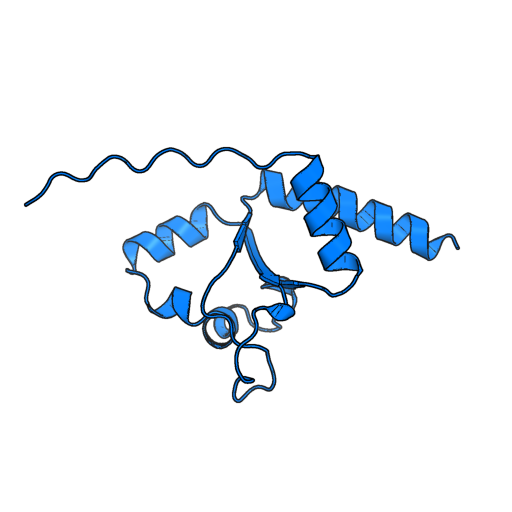 95.88 107 GL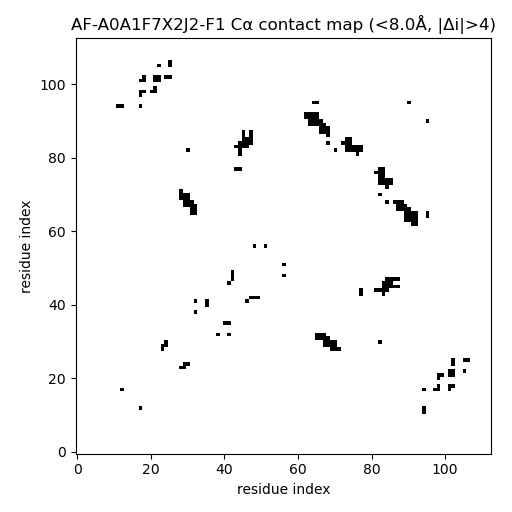N A O 1
ATOM 887 N N . GLN A 1 108 ? -6.489 4.371 17.945 1.00 96.94 108 GLN A N 1
ATOM 888 C CA . GLN A 1 108 ? -6.824 5.043 19.210 1.00 96.94 108 GLN A CA 1
ATOM 889 C C 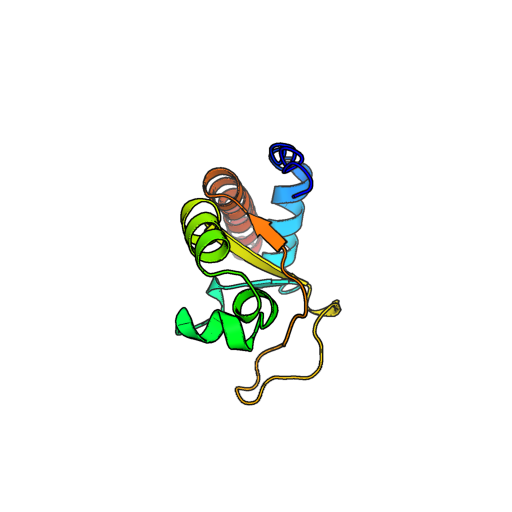. GLN A 1 108 ? -8.165 4.580 19.790 1.00 96.94 108 GLN A C 1
ATOM 891 O O . GLN A 1 108 ? -8.278 4.369 20.995 1.00 96.94 108 GLN A O 1
ATOM 896 N N . ALA A 1 109 ? -9.186 4.426 18.940 1.00 96.00 109 ALA A N 1
ATOM 897 C CA . ALA A 1 109 ? -10.494 3.948 19.373 1.00 96.00 109 ALA A CA 1
ATOM 898 C C . ALA A 1 109 ? -10.445 2.493 19.861 1.00 96.00 109 ALA A C 1
ATOM 900 O O . ALA A 1 109 ? -11.144 2.165 20.811 1.00 96.00 109 ALA A O 1
ATOM 901 N N . TYR A 1 110 ? -9.632 1.641 19.228 1.00 95.19 110 TYR A N 1
ATOM 902 C CA . TYR A 1 110 ? -9.434 0.249 19.636 1.00 95.19 110 TYR A CA 1
ATOM 903 C C . TYR A 1 110 ? -8.627 0.128 20.932 1.00 95.19 110 TYR A C 1
ATOM 905 O O . TYR A 1 110 ? -9.013 -0.631 21.809 1.00 95.19 110 TYR A O 1
ATOM 913 N N . ASP A 1 111 ? -7.560 0.915 21.082 1.00 94.38 111 ASP A N 1
ATOM 914 C CA . ASP A 1 111 ? -6.709 0.927 22.279 1.00 94.38 111 ASP A CA 1
ATOM 915 C C . ASP A 1 111 ? -7.439 1.479 23.522 1.00 94.38 111 ASP A C 1
ATOM 917 O O . ASP A 1 111 ? -6.961 1.326 24.644 1.00 94.38 111 ASP A O 1
ATOM 921 N N . SER A 1 112 ? -8.586 2.140 23.326 1.00 91.94 112 SER A N 1
ATOM 922 C CA . SER A 1 112 ? -9.435 2.687 24.394 1.00 91.94 112 SER A CA 1
ATOM 923 C C . SER A 1 112 ? -10.553 1.734 24.852 1.00 91.94 112 SER A C 1
ATOM 925 O O . SER A 1 112 ? -11.353 2.131 25.703 1.00 91.94 112 SER A O 1
ATOM 927 N N . LEU A 1 113 ? -10.658 0.534 24.262 1.00 84.88 113 LEU A N 1
ATOM 928 C CA . LEU A 1 113 ? -11.609 -0.523 24.647 1.00 84.88 113 LEU A CA 1
ATOM 929 C C . LEU A 1 113 ? -11.051 -1.393 25.778 1.00 84.88 113 LEU A C 1
ATOM 931 O O . LEU A 1 113 ? -11.869 -1.786 26.639 1.00 84.88 113 LEU A O 1
#

Secondary structure (DSSP, 8-state):
------PPPPPPPPHHHHHHHHHHHHTT-EEEGGG-SSGGGHHHH-GGGTTS-HHHHHHHHHH--EEEEEGGG--SPPTTS----S--EEE-HHHHHHHHHHHHHHHHHHHT-

Radius of gyration: 15.83 Å; Cα contacts (8 Å, |Δi|>4): 119; chains: 1; bounding box: 29×32×59 Å

Foldseek 3Di:
DDDDDPDDDDDADDLVVLLVVLVCVLVVFKDKCVVDPDNVCVCQQEVCLVVDDPVVNVVCVVFFDIKMDTPVQFDDAGPVRHTHHPDIDTDGPVSVVSSVVSNVVVVVVVVVD

Nearest PDB structures (foldseek):
  7u65-assembly1_G  TM=2.670E-01  e=2.411E+00  Escherichia phage T7
  4v4q-assembly2_DN  TM=2.699E-01  e=5.340E+00  Escherichia coli

Organism: NCBI:txid1802478

pLDDT: mean 91.5, std 11.85, range [41.0, 98.62]

Solvent-accessible surface area (backbone atoms only — not comparable to full-atom values): 6691 Å² total; per-residue (Å²): 135,83,79,83,74,80,75,77,80,83,75,82,80,51,72,68,55,33,45,49,52,18,50,32,48,73,69,67,46,44,49,45,60,86,79,46,95,49,78,82,52,47,44,64,32,28,47,56,65,68,74,47,56,70,72,57,46,61,49,44,67,75,55,45,67,41,46,32,42,50,57,93,62,43,53,73,69,35,99,85,76,42,59,19,24,90,59,75,47,75,30,35,57,76,52,44,53,56,17,48,55,43,30,52,51,53,50,55,58,58,77,70,110

Sequence (113 aa):
MKGEKKRAKRKMMSDSDLKQIAKDLFCNKIFCDRHLSNPKDITLSFPVLLLMEKKDLAKMEKEINFIYEYYDKAGPMAVNGKPIFFSCRTLRAPETEKMFDFYNKFQQAYDSL